Protein AF-W4M844-F1 (afdb_monomer_lite)

Foldseek 3Di:
DDDDDDDDDPDQWDQDPNDTDGDDPPDDDDDDDDPDPDDVVVVVCVVVVVVVPPPDD

Radius of gyration: 21.53 Å; chains: 1; bounding box: 52×31×42 Å

Organism: NCBI:txid1429439

Sequence (57 aa):
PVYRIVVRPERQTVTAYGRPMPLQPGMQL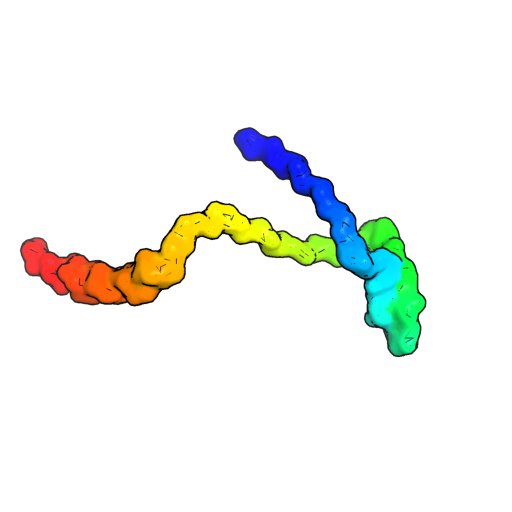EADVIIDRRRLIEWVFDPLYTLTGKWNG

pLDDT: mean 79.36, std 12.33, range [41.38, 94.0]

Secondary structure (DSSP, 8-state):
---------S-SEEEETTEEEEPPTT-------------HHHHHHHHHHHHHS----

Structure (mmCIF, N/CA/C/O backbone):
data_AF-W4M844-F1
#
_entry.id   AF-W4M844-F1
#
loop_
_atom_site.group_PDB
_atom_site.id
_atom_site.type_symbol
_atom_site.label_atom_id
_atom_site.label_alt_id
_atom_site.label_comp_id
_atom_site.label_asym_id
_atom_site.label_entity_id
_atom_site.label_seq_id
_atom_site.pdbx_PDB_ins_code
_atom_site.Cartn_x
_atom_site.Cartn_y
_atom_site.Cartn_z
_atom_site.occupancy
_atom_site.B_iso_or_equiv
_atom_site.auth_seq_id
_atom_site.auth_comp_id
_atom_site.auth_asym_id
_atom_site.auth_atom_id
_atom_site.pdbx_PDB_model_num
ATOM 1 N N . PRO A 1 1 ? 12.460 13.787 -2.715 1.00 79.19 1 PRO A N 1
ATOM 2 C CA . PRO A 1 1 ? 11.036 14.217 -2.704 1.00 79.19 1 PRO A CA 1
ATOM 3 C C . PRO A 1 1 ? 10.178 13.062 -2.169 1.00 79.19 1 PRO A C 1
ATOM 5 O O . PRO A 1 1 ? 10.538 11.918 -2.426 1.00 79.19 1 PRO A O 1
ATOM 8 N N . VAL A 1 2 ? 9.109 13.333 -1.413 1.00 83.19 2 VAL A N 1
ATOM 9 C CA . VAL A 1 2 ? 8.220 12.299 -0.841 1.00 83.19 2 VAL A CA 1
ATOM 10 C C . VAL A 1 2 ? 6.792 12.566 -1.311 1.00 83.19 2 VAL A C 1
ATOM 12 O O . VAL A 1 2 ? 6.355 13.715 -1.299 1.00 83.19 2 VAL A O 1
ATOM 15 N N . TYR A 1 3 ? 6.074 11.522 -1.726 1.00 85.19 3 TYR A N 1
ATOM 16 C CA . TYR A 1 3 ? 4.693 11.618 -2.204 1.00 85.19 3 TYR A CA 1
ATOM 17 C C . TYR A 1 3 ? 3.736 10.995 -1.183 1.00 85.19 3 TYR A C 1
ATOM 19 O O . TYR A 1 3 ? 3.950 9.871 -0.734 1.00 85.19 3 TYR A O 1
ATOM 27 N N . ARG A 1 4 ? 2.672 11.722 -0.816 1.00 88.19 4 ARG A N 1
ATOM 28 C CA . ARG A 1 4 ? 1.599 11.209 0.049 1.00 88.19 4 ARG A CA 1
ATOM 29 C C . ARG A 1 4 ? 0.548 10.508 -0.805 1.00 88.19 4 ARG A C 1
ATOM 31 O O . ARG A 1 4 ? 0.024 11.106 -1.740 1.00 88.19 4 ARG A O 1
ATOM 38 N N . ILE A 1 5 ? 0.194 9.285 -0.428 1.00 84.62 5 ILE A N 1
ATOM 39 C CA . ILE A 1 5 ? -0.884 8.512 -1.051 1.00 84.62 5 ILE A CA 1
ATOM 40 C C . ILE A 1 5 ? -2.002 8.341 -0.016 1.00 84.62 5 ILE A C 1
ATOM 42 O O . ILE A 1 5 ? -1.738 8.003 1.137 1.00 84.62 5 ILE A O 1
ATOM 46 N N . VAL A 1 6 ? -3.249 8.613 -0.409 1.00 89.94 6 VAL A N 1
ATOM 47 C CA . VAL A 1 6 ? -4.449 8.363 0.404 1.00 89.94 6 VAL A CA 1
ATOM 48 C C . VAL A 1 6 ? -5.353 7.443 -0.401 1.00 89.94 6 VAL A C 1
ATOM 50 O O . VAL A 1 6 ? -5.750 7.789 -1.510 1.00 89.94 6 VAL A O 1
ATOM 53 N N . VAL A 1 7 ? -5.669 6.274 0.151 1.00 85.88 7 VAL A N 1
ATOM 54 C CA . VAL A 1 7 ? -6.546 5.283 -0.481 1.00 85.88 7 VAL A CA 1
ATOM 55 C C . VAL A 1 7 ? -7.768 5.031 0.390 1.00 85.88 7 VAL A C 1
ATOM 57 O O . VAL A 1 7 ? -7.706 5.131 1.616 1.00 85.88 7 VAL A O 1
ATOM 60 N N . ARG A 1 8 ? -8.887 4.685 -0.245 1.00 88.81 8 ARG A N 1
ATOM 61 C CA . ARG A 1 8 ? -10.090 4.208 0.436 1.00 88.81 8 ARG A CA 1
ATOM 62 C C . ARG A 1 8 ? -10.227 2.709 0.156 1.00 88.81 8 ARG A C 1
ATOM 64 O O . ARG A 1 8 ? -10.480 2.362 -0.994 1.00 88.81 8 ARG A O 1
ATOM 71 N N . PRO A 1 9 ? -10.074 1.836 1.168 1.00 86.62 9 PRO A N 1
ATOM 72 C CA . PRO A 1 9 ? -10.315 0.407 1.003 1.00 86.62 9 PRO A CA 1
ATOM 73 C C . PRO A 1 9 ? -11.719 0.141 0.456 1.00 86.62 9 PRO A C 1
ATOM 75 O O . PRO A 1 9 ? -12.683 0.767 0.909 1.00 86.62 9 PRO A O 1
ATOM 78 N N . GLU A 1 10 ? -11.840 -0.807 -0.476 1.00 88.00 10 GLU A N 1
ATOM 79 C CA . GLU A 1 10 ? -13.133 -1.217 -1.046 1.00 88.00 10 GLU A CA 1
ATOM 80 C C . GLU A 1 10 ? -14.089 -1.747 0.026 1.00 88.00 10 GLU A C 1
ATOM 82 O O . GLU A 1 10 ? -15.297 -1.518 -0.026 1.00 88.00 10 GLU A O 1
ATOM 87 N N . ARG A 1 11 ? -13.535 -2.432 1.033 1.00 89.00 11 ARG A N 1
ATOM 88 C CA . ARG A 1 11 ? -14.263 -2.948 2.189 1.00 89.00 11 ARG A CA 1
ATOM 89 C C . ARG A 1 11 ? -13.638 -2.421 3.471 1.00 89.00 11 ARG A C 1
ATOM 91 O O . ARG A 1 11 ? -12.4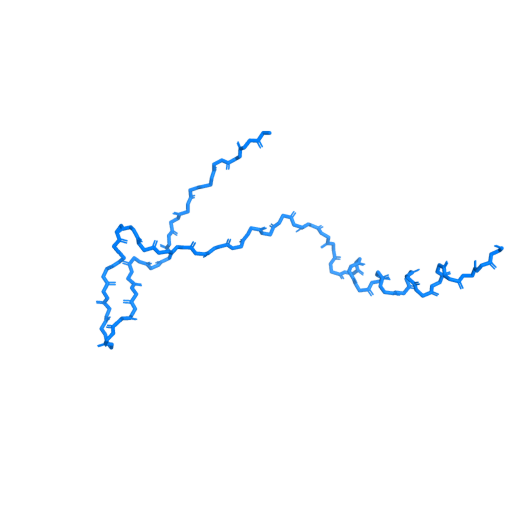34 -2.511 3.673 1.00 89.00 11 ARG A O 1
ATOM 98 N N . GLN A 1 12 ? -14.486 -1.891 4.346 1.00 89.06 12 GLN A N 1
ATOM 99 C CA . GLN A 1 12 ? -14.119 -1.415 5.686 1.00 89.06 12 GLN A CA 1
ATOM 100 C C . GLN A 1 12 ? -14.224 -2.532 6.739 1.00 89.06 12 GLN A C 1
ATOM 102 O O . GLN A 1 12 ? -14.296 -2.268 7.937 1.00 89.06 12 GLN A O 1
ATOM 107 N N . THR A 1 13 ? -14.276 -3.786 6.288 1.00 92.25 13 THR A N 1
ATOM 108 C CA . THR A 1 13 ? -14.401 -4.970 7.129 1.00 92.25 13 THR A CA 1
ATOM 109 C C . THR A 1 13 ? -13.457 -6.066 6.659 1.00 92.25 13 THR A C 1
ATOM 111 O O . THR A 1 13 ? -13.174 -6.202 5.467 1.00 92.25 13 THR A O 1
ATOM 114 N N . VAL A 1 14 ? -12.994 -6.867 7.610 1.00 89.12 14 VAL A N 1
ATOM 115 C CA . VAL A 1 14 ? -12.199 -8.077 7.389 1.00 89.12 14 VAL A CA 1
ATOM 116 C C . VAL A 1 14 ? -12.910 -9.261 8.022 1.00 89.12 14 VAL A C 1
ATOM 118 O O . VAL A 1 14 ? -13.646 -9.105 8.993 1.00 89.12 14 VAL A O 1
ATOM 121 N N . THR A 1 15 ? -12.716 -10.455 7.472 1.00 91.75 15 THR A N 1
ATOM 122 C CA . THR A 1 15 ? -13.254 -11.667 8.096 1.00 91.75 15 THR A CA 1
ATOM 123 C C . THR A 1 15 ? -12.254 -12.164 9.127 1.00 91.75 15 THR A C 1
ATOM 125 O O . THR A 1 15 ? -11.146 -12.553 8.771 1.00 91.75 15 THR A O 1
ATOM 128 N N . ALA A 1 16 ? -12.649 -12.165 10.395 1.00 87.75 16 ALA A N 1
ATOM 129 C CA . ALA A 1 16 ? -11.867 -12.714 11.493 1.00 87.75 16 ALA A CA 1
ATOM 130 C C . ALA A 1 16 ? -12.769 -13.623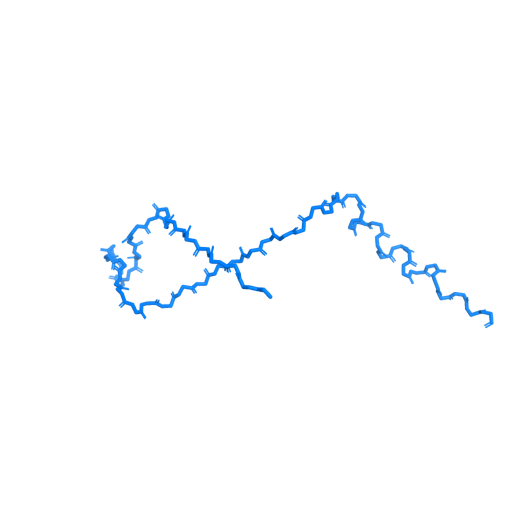 12.327 1.00 87.75 16 ALA A C 1
ATOM 132 O O . ALA A 1 16 ? -13.937 -13.309 12.556 1.00 87.75 16 ALA A O 1
ATOM 133 N N . TYR A 1 17 ? -12.254 -14.782 12.740 1.00 89.50 17 TYR A N 1
ATOM 134 C CA . TYR A 1 17 ? -13.022 -15.758 13.527 1.00 89.50 17 TYR A CA 1
ATOM 135 C C . TYR A 1 17 ? -14.373 -16.138 12.881 1.00 89.50 17 TYR A C 1
ATOM 137 O O . TYR A 1 17 ? -15.377 -16.338 13.562 1.00 89.50 17 TYR A O 1
ATOM 145 N N . GLY A 1 18 ? -14.417 -16.180 11.544 1.00 94.00 18 GLY A N 1
ATOM 146 C CA . GLY A 1 18 ? -15.625 -16.492 10.775 1.00 94.00 18 GLY A CA 1
ATOM 147 C C . GLY A 1 18 ? -16.691 -15.390 10.750 1.00 94.00 18 GLY A C 1
ATOM 148 O O . GLY A 1 18 ? -17.808 -15.651 10.308 1.00 94.00 18 GLY A O 1
ATOM 149 N N . ARG A 1 19 ? -16.388 -14.170 11.214 1.00 93.12 19 ARG A N 1
ATOM 150 C CA . ARG A 1 19 ? -17.329 -13.039 11.218 1.00 93.12 19 ARG A CA 1
ATOM 151 C C . ARG A 1 19 ? -16.712 -11.793 10.575 1.00 93.12 19 ARG A C 1
ATOM 153 O O . ARG A 1 19 ? -15.513 -11.560 10.731 1.00 93.12 19 ARG A O 1
ATOM 160 N N . PRO A 1 20 ? -17.505 -10.969 9.869 1.00 93.62 20 PRO A N 1
ATOM 161 C CA . PRO A 1 20 ? -17.042 -9.668 9.409 1.00 93.62 20 PRO A CA 1
ATOM 162 C C . PRO A 1 20 ? -16.837 -8.747 10.616 1.00 93.62 20 PRO A C 1
ATOM 164 O O . PRO A 1 20 ? -17.760 -8.501 11.391 1.00 93.62 20 PRO A O 1
ATOM 167 N N . MET A 1 21 ? -15.623 -8.234 10.768 1.00 91.12 21 MET A N 1
ATOM 168 C CA . MET A 1 21 ? -15.240 -7.271 11.795 1.00 91.12 21 MET A CA 1
ATOM 169 C C . MET A 1 21 ? -14.795 -5.968 11.127 1.00 91.12 21 MET A C 1
ATOM 171 O O . MET A 1 21 ? -14.187 -6.023 10.056 1.00 91.12 21 MET A O 1
ATOM 175 N N . PRO A 1 22 ? -15.089 -4.796 11.713 1.00 91.12 22 PRO A N 1
ATOM 176 C CA . PRO A 1 22 ? -14.622 -3.524 11.175 1.00 91.12 22 PRO A CA 1
ATOM 177 C C . PRO A 1 22 ? -13.092 -3.447 11.206 1.00 91.12 22 PRO A C 1
ATOM 179 O O . PRO A 1 22 ? -12.460 -3.951 12.136 1.00 91.12 22 PRO A O 1
ATOM 182 N N . LEU A 1 23 ? -12.508 -2.789 10.203 1.00 89.56 23 LEU A N 1
ATOM 183 C CA . LEU A 1 23 ? -11.093 -2.421 10.231 1.00 89.56 23 LEU A CA 1
ATOM 184 C C . LEU A 1 23 ? -10.831 -1.520 11.441 1.00 89.56 23 LEU A C 1
ATOM 186 O O . LEU A 1 23 ? -11.528 -0.524 11.643 1.00 89.56 23 LEU A O 1
ATOM 190 N N . GLN A 1 24 ? -9.830 -1.870 12.243 1.00 85.94 24 GLN A N 1
ATOM 191 C CA . GLN A 1 24 ? -9.446 -1.092 13.415 1.00 85.94 24 GLN A CA 1
ATOM 192 C C . GLN A 1 24 ? -8.177 -0.283 13.128 1.00 85.94 24 GLN A C 1
ATOM 194 O O . GLN A 1 24 ? -7.284 -0.766 12.423 1.00 85.94 24 GLN A O 1
ATOM 199 N N . PRO A 1 25 ? -8.057 0.936 13.683 1.00 84.31 25 PRO A N 1
ATOM 200 C CA . PRO A 1 25 ? -6.803 1.676 13.651 1.00 84.31 25 PRO A CA 1
ATOM 201 C C . PRO A 1 25 ? -5.653 0.842 14.232 1.00 84.31 25 PRO A C 1
ATOM 203 O O . PRO A 1 25 ? -5.824 0.171 15.247 1.00 84.31 25 PRO A O 1
ATOM 206 N N . GLY A 1 26 ? -4.483 0.890 13.593 1.00 84.50 26 GLY A N 1
ATOM 207 C CA . GLY A 1 26 ? -3.296 0.135 14.016 1.00 84.50 26 GLY A CA 1
ATOM 208 C C . GLY A 1 26 ? -3.136 -1.243 13.366 1.00 84.50 26 GLY A C 1
ATOM 209 O O . GLY A 1 26 ? -2.102 -1.876 13.559 1.00 84.50 26 GLY A O 1
ATOM 210 N N . MET A 1 27 ? -4.102 -1.699 12.562 1.00 84.81 27 MET A N 1
ATOM 211 C CA . MET A 1 27 ? -3.907 -2.869 11.698 1.00 84.81 27 MET A CA 1
ATOM 212 C C . MET A 1 27 ? -2.844 -2.592 10.620 1.00 84.81 27 MET A C 1
ATOM 214 O O . MET A 1 27 ? -2.761 -1.483 10.089 1.00 84.81 27 MET A O 1
ATOM 218 N N . GLN A 1 28 ? -2.049 -3.610 10.276 1.00 81.50 28 GLN A N 1
ATOM 219 C CA . GLN A 1 28 ? -1.075 -3.534 9.185 1.00 81.50 28 GLN A CA 1
ATOM 220 C C . GLN A 1 28 ? -1.796 -3.471 7.832 1.00 81.50 28 GLN A C 1
ATOM 222 O O . GLN A 1 28 ? -2.728 -4.234 7.580 1.00 81.50 28 GLN A O 1
ATOM 227 N N . LEU A 1 29 ? -1.345 -2.565 6.964 1.00 81.56 29 LEU A N 1
ATOM 228 C CA . LEU A 1 29 ? -1.817 -2.421 5.590 1.00 81.56 29 LEU A CA 1
ATOM 229 C C . LEU A 1 29 ? -0.641 -2.658 4.639 1.00 81.56 29 LEU A C 1
ATOM 231 O O . LEU A 1 29 ? 0.415 -2.053 4.812 1.00 81.56 29 LEU A O 1
ATOM 235 N N . GLU A 1 30 ? -0.849 -3.497 3.630 1.00 83.69 30 GLU A N 1
ATOM 236 C CA . GLU A 1 30 ? 0.094 -3.741 2.538 1.00 83.69 30 GLU A CA 1
ATOM 237 C C . GLU A 1 30 ? -0.577 -3.356 1.216 1.00 83.69 30 GLU A C 1
ATOM 239 O O . GLU A 1 30 ? -1.757 -3.647 1.003 1.00 83.69 30 GLU A O 1
ATOM 244 N N . ALA A 1 31 ? 0.143 -2.626 0.367 1.00 84.75 31 ALA A N 1
ATOM 245 C CA . ALA A 1 31 ? -0.343 -2.191 -0.933 1.00 84.75 31 ALA A CA 1
ATOM 246 C C . ALA A 1 31 ? 0.832 -2.006 -1.894 1.00 84.75 31 ALA A C 1
ATOM 248 O O . ALA A 1 31 ? 1.835 -1.386 -1.536 1.00 84.75 31 ALA A O 1
ATOM 249 N N . ASP A 1 32 ? 0.663 -2.475 -3.126 1.00 86.38 32 ASP A N 1
ATOM 250 C CA . ASP A 1 32 ? 1.647 -2.319 -4.190 1.00 86.38 32 ASP A CA 1
ATOM 251 C C . ASP A 1 32 ? 1.315 -1.113 -5.071 1.00 86.38 32 ASP A C 1
ATOM 253 O O . ASP A 1 32 ? 0.180 -0.928 -5.517 1.00 86.38 32 ASP A O 1
ATOM 257 N N . VAL A 1 33 ? 2.324 -0.286 -5.356 1.00 83.62 33 VAL A N 1
ATOM 258 C CA . VAL A 1 33 ? 2.206 0.836 -6.295 1.00 83.62 33 VAL A CA 1
ATOM 259 C C . VAL A 1 33 ? 2.959 0.485 -7.572 1.00 83.62 33 VAL A C 1
ATOM 261 O O . VAL A 1 33 ? 4.187 0.524 -7.617 1.00 83.62 33 VAL A O 1
ATOM 264 N N . ILE A 1 34 ? 2.220 0.172 -8.635 1.00 84.25 34 ILE A N 1
ATOM 265 C CA . ILE A 1 34 ? 2.797 -0.114 -9.951 1.00 84.25 34 ILE A CA 1
ATOM 266 C C . ILE A 1 34 ? 2.956 1.208 -10.710 1.00 84.25 34 ILE A C 1
ATOM 268 O O . ILE A 1 34 ? 1.975 1.843 -11.088 1.00 84.25 34 ILE A O 1
ATOM 272 N N . ILE A 1 35 ? 4.203 1.636 -10.916 1.00 80.19 35 ILE A N 1
ATOM 273 C CA . ILE A 1 35 ? 4.551 2.883 -11.631 1.00 80.19 35 ILE A CA 1
ATOM 274 C C . ILE A 1 35 ? 4.936 2.597 -13.098 1.00 80.19 35 ILE A C 1
ATOM 276 O O . ILE A 1 35 ? 5.098 3.511 -13.907 1.00 80.19 35 ILE A O 1
ATOM 280 N N . ASP A 1 36 ? 5.064 1.321 -13.460 1.00 75.38 36 ASP A N 1
ATOM 281 C CA . ASP A 1 36 ? 5.537 0.897 -14.770 1.00 75.38 36 ASP A CA 1
A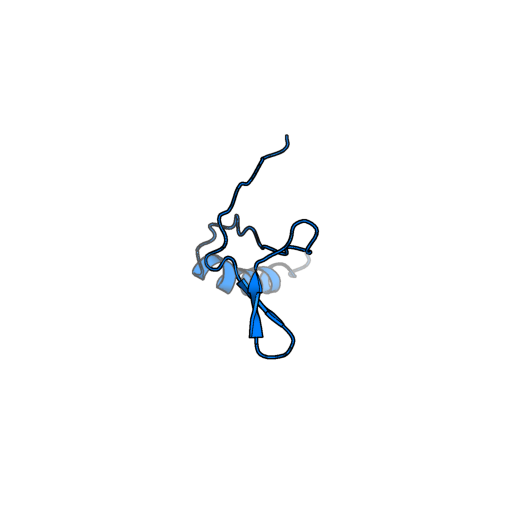TOM 282 C C . ASP A 1 36 ? 4.497 1.155 -15.876 1.00 75.38 36 ASP A C 1
ATOM 284 O O . ASP A 1 36 ? 3.323 0.806 -15.748 1.00 75.38 36 ASP A O 1
ATOM 288 N N . ARG A 1 37 ? 4.941 1.770 -16.976 1.00 72.06 37 ARG A N 1
ATOM 289 C CA . ARG A 1 37 ? 4.158 1.976 -18.208 1.00 72.06 37 ARG A CA 1
ATOM 290 C C . ARG A 1 37 ? 4.823 1.311 -19.414 1.00 72.06 37 ARG A C 1
ATOM 292 O O . ARG A 1 37 ? 4.665 1.788 -20.536 1.00 72.06 37 ARG A O 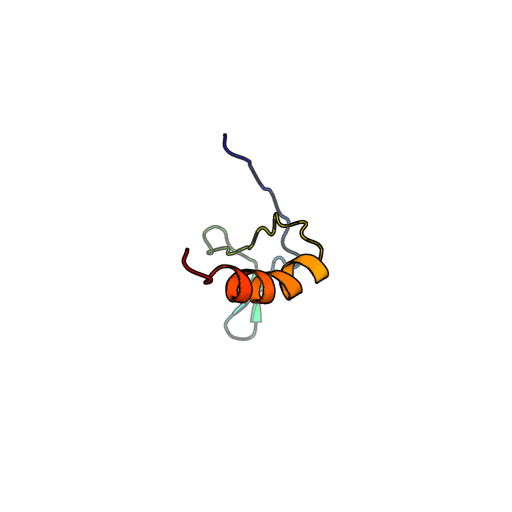1
ATOM 299 N N . ARG A 1 38 ? 5.610 0.257 -19.208 1.00 73.94 38 ARG A N 1
ATOM 300 C CA . ARG A 1 38 ? 6.164 -0.531 -20.311 1.00 73.94 38 ARG A CA 1
ATOM 301 C C . ARG A 1 38 ? 5.048 -1.252 -21.057 1.00 73.94 38 ARG A C 1
ATOM 303 O O . ARG A 1 38 ? 4.118 -1.798 -20.457 1.00 73.94 38 ARG A O 1
ATOM 310 N N . ARG A 1 39 ? 5.129 -1.261 -22.386 1.00 76.62 39 ARG A N 1
ATOM 311 C CA . ARG A 1 39 ? 4.241 -2.081 -23.214 1.00 76.62 39 ARG A CA 1
ATOM 312 C C . ARG A 1 39 ? 4.605 -3.543 -22.946 1.00 76.62 39 ARG A C 1
ATOM 314 O O . ARG A 1 39 ? 5.781 -3.881 -22.967 1.00 76.62 39 ARG A O 1
ATOM 321 N N . LEU A 1 40 ? 3.616 -4.421 -22.750 1.00 75.25 40 LEU A N 1
ATOM 322 C CA . LEU A 1 40 ? 3.836 -5.868 -22.536 1.00 75.25 40 LEU A CA 1
ATOM 323 C C . LEU A 1 40 ? 4.811 -6.480 -23.558 1.00 75.25 40 LEU A C 1
ATOM 325 O O . LEU A 1 40 ? 5.596 -7.358 -23.221 1.00 75.25 40 LEU A O 1
ATOM 329 N N . ILE A 1 41 ? 4.795 -5.975 -24.795 1.00 75.38 41 ILE A N 1
ATOM 330 C CA . ILE A 1 41 ? 5.707 -6.394 -25.857 1.00 75.38 41 ILE A CA 1
ATOM 331 C C . ILE A 1 41 ? 7.179 -6.096 -25.537 1.00 75.38 41 ILE A C 1
ATOM 333 O O . ILE A 1 41 ? 8.030 -6.938 -25.783 1.00 75.38 41 ILE A O 1
ATOM 337 N N . GLU A 1 42 ? 7.483 -4.947 -24.932 1.00 75.00 42 GLU A N 1
ATOM 338 C CA . GLU A 1 42 ? 8.845 -4.577 -24.527 1.00 75.00 42 GLU A CA 1
ATOM 339 C C . GLU A 1 42 ? 9.365 -5.538 -23.449 1.00 75.00 42 GLU A C 1
ATOM 341 O O . GLU A 1 42 ? 10.488 -6.015 -23.556 1.00 75.00 42 GLU A O 1
ATOM 346 N N . TRP A 1 43 ? 8.515 -5.931 -22.491 1.00 78.31 43 TRP A N 1
ATOM 347 C CA . TRP A 1 43 ? 8.870 -6.917 -21.460 1.00 78.31 43 TRP A CA 1
ATOM 348 C C . TRP A 1 43 ? 9.210 -8.302 -22.039 1.00 78.31 43 TRP A C 1
ATOM 350 O O . TRP A 1 43 ? 10.147 -8.950 -21.582 1.00 78.31 43 TRP A O 1
ATOM 360 N N . VAL A 1 44 ? 8.480 -8.762 -23.064 1.00 79.94 44 VAL A N 1
ATOM 361 C CA . VAL A 1 44 ? 8.720 -10.084 -23.681 1.00 79.94 44 VAL A CA 1
ATOM 362 C C . VAL A 1 44 ? 10.042 -10.132 -24.461 1.00 79.94 44 VAL A C 1
ATOM 364 O O . VAL A 1 44 ? 10.657 -11.196 -24.545 1.00 79.94 44 VAL A O 1
ATOM 367 N N . PHE A 1 45 ? 10.502 -9.011 -25.026 1.00 81.00 45 PHE A N 1
ATOM 368 C CA . PHE A 1 45 ? 11.733 -8.971 -25.826 1.00 81.00 45 PHE A CA 1
ATOM 369 C C . PHE A 1 45 ? 13.018 -8.751 -25.000 1.00 81.00 45 PHE A C 1
ATOM 371 O O . PHE A 1 45 ? 14.094 -9.109 -25.481 1.00 81.00 45 PHE A O 1
ATOM 378 N N . ASP A 1 46 ? 12.938 -8.267 -23.754 1.00 74.12 46 ASP A N 1
ATOM 379 C CA . ASP A 1 46 ? 14.082 -8.122 -22.826 1.00 74.12 46 ASP A CA 1
ATOM 380 C C . ASP A 1 46 ? 14.998 -9.373 -22.711 1.00 74.12 46 ASP A C 1
ATOM 382 O O . ASP A 1 46 ? 16.225 -9.241 -22.848 1.00 74.12 46 ASP A O 1
ATOM 386 N N . PRO A 1 47 ? 14.488 -10.610 -22.514 1.00 71.06 47 PRO A N 1
ATOM 387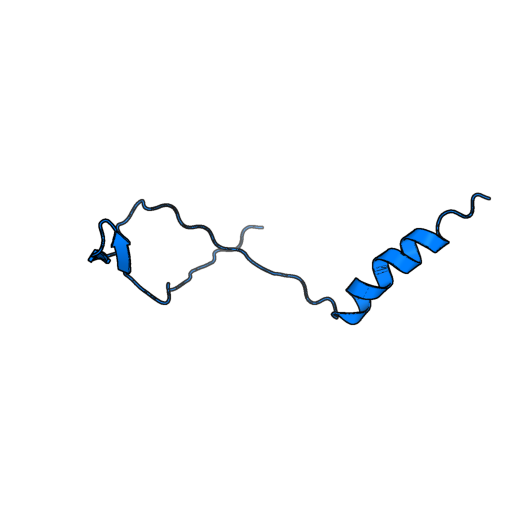 C CA . PRO A 1 47 ? 15.347 -11.794 -22.424 1.00 71.06 47 PRO A CA 1
ATOM 388 C C . PRO A 1 47 ? 16.114 -12.081 -23.724 1.00 71.06 47 PRO A C 1
ATOM 390 O O . PRO A 1 47 ? 17.237 -12.581 -23.673 1.00 71.06 47 PRO A O 1
ATOM 393 N N . LEU A 1 48 ? 15.555 -11.727 -24.887 1.00 73.12 48 LEU A N 1
ATOM 394 C CA . LEU A 1 48 ? 16.190 -11.960 -26.187 1.00 73.12 48 LEU A CA 1
ATOM 395 C C . LEU A 1 48 ? 17.376 -11.016 -26.425 1.00 73.12 48 LEU A C 1
ATOM 397 O O . LEU A 1 48 ? 18.401 -11.454 -26.946 1.00 73.12 48 LEU A O 1
ATOM 401 N N . TYR A 1 49 ? 17.283 -9.761 -25.976 1.00 61.88 49 TYR A N 1
ATOM 402 C CA . TYR A 1 49 ? 18.413 -8.822 -26.004 1.00 61.88 49 TYR A CA 1
ATOM 403 C C . TYR A 1 49 ? 19.536 -9.222 -25.036 1.00 61.88 49 TYR A C 1
ATOM 405 O O . TYR A 1 49 ? 20.716 -9.008 -25.315 1.00 61.88 49 TYR A O 1
ATOM 413 N N . THR A 1 50 ? 19.189 -9.862 -23.915 1.00 59.59 50 THR A N 1
ATOM 414 C CA . THR A 1 50 ? 20.179 -10.362 -22.946 1.00 59.59 50 THR A CA 1
ATOM 415 C C . THR A 1 50 ? 21.007 -11.525 -23.519 1.00 59.59 50 THR A C 1
ATOM 417 O O . THR A 1 50 ? 22.182 -11.678 -23.183 1.00 59.59 50 THR A O 1
ATOM 420 N N . LEU A 1 51 ? 20.425 -12.328 -24.420 1.00 62.25 51 LEU A N 1
ATOM 421 C CA . LEU A 1 51 ? 21.111 -13.442 -25.087 1.00 62.25 51 LEU A CA 1
ATOM 422 C C . LEU A 1 51 ? 22.069 -12.979 -26.194 1.00 62.25 51 LEU A C 1
ATOM 424 O O . LEU A 1 51 ? 23.092 -13.624 -26.420 1.00 62.25 51 LEU A O 1
ATOM 428 N N . THR A 1 52 ? 21.783 -11.860 -26.860 1.00 62.59 52 THR A N 1
ATOM 429 C CA . THR A 1 52 ? 22.606 -11.342 -27.967 1.00 62.59 52 THR A CA 1
ATOM 430 C C . THR A 1 52 ? 23.742 -10.413 -27.525 1.00 62.59 52 THR A C 1
ATOM 432 O O . THR A 1 52 ? 24.660 -10.180 -28.306 1.00 62.59 52 THR A O 1
ATOM 435 N N . GLY A 1 53 ? 23.752 -9.939 -26.272 1.00 57.50 53 GLY A N 1
ATOM 436 C CA . GLY A 1 53 ? 24.820 -9.090 -25.716 1.00 57.50 53 GLY A CA 1
ATOM 437 C C . GLY A 1 53 ? 26.084 -9.824 -25.237 1.00 57.50 53 GLY A C 1
ATOM 438 O O . GLY A 1 53 ? 27.085 -9.179 -24.941 1.00 57.50 53 GLY A O 1
ATOM 439 N N . LYS A 1 54 ? 26.076 -11.164 -25.168 1.00 56.88 54 LYS A N 1
ATOM 440 C CA . LYS A 1 54 ? 27.258 -11.989 -24.843 1.00 56.88 54 LYS A CA 1
ATOM 441 C C . LYS A 1 54 ? 28.012 -12.443 -26.100 1.00 56.88 54 LYS A C 1
ATOM 443 O O . LYS A 1 54 ? 28.327 -13.619 -26.253 1.00 56.88 54 LYS A O 1
ATOM 448 N N . TRP A 1 55 ? 28.314 -11.515 -26.999 1.00 50.78 55 TRP A N 1
ATOM 449 C CA . TRP A 1 55 ? 29.436 -11.685 -27.919 1.00 50.78 55 TRP A CA 1
ATOM 450 C C . TRP A 1 55 ? 30.566 -10.795 -27.417 1.00 50.78 55 TRP A C 1
ATOM 452 O O . TRP A 1 55 ? 30.577 -9.590 -27.647 1.00 50.78 55 TRP A O 1
ATOM 462 N N . ASN A 1 56 ? 31.473 -11.411 -26.654 1.00 43.44 56 ASN A N 1
ATOM 463 C CA . ASN A 1 56 ? 32.777 -10.843 -26.345 1.00 43.44 56 ASN A CA 1
ATOM 464 C C . ASN A 1 56 ? 33.459 -10.452 -27.663 1.00 43.44 56 ASN A C 1
ATOM 466 O O . ASN A 1 56 ? 33.652 -11.309 -28.529 1.00 43.44 56 ASN A O 1
ATOM 470 N N . GLY A 1 57 ? 33.815 -9.177 -27.782 1.00 41.38 57 GLY A N 1
ATOM 471 C CA . GLY A 1 57 ? 35.020 -8.761 -28.494 1.00 41.38 57 GLY A CA 1
ATOM 472 C C . GLY A 1 57 ? 36.185 -8.757 -27.520 1.00 41.38 57 GLY A C 1
ATOM 473 O O . GLY A 1 57 ? 35.942 -8.392 -26.346 1.00 41.38 57 GLY A O 1
#